Protein AF-A0A2R6JBM5-F1 (afdb_monomer_lite)

pLDDT: mean 92.02, std 8.66, range [63.81, 97.81]

Structure (mmCIF, N/CA/C/O backbone):
data_AF-A0A2R6JBM5-F1
#
_entry.id   AF-A0A2R6JB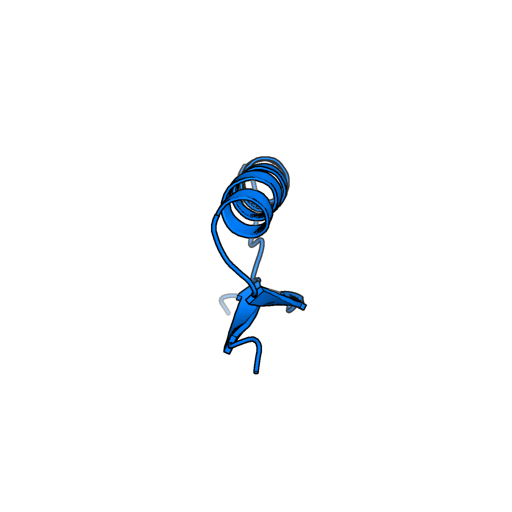M5-F1
#
loop_
_atom_site.group_PDB
_atom_site.id
_atom_site.type_symbol
_atom_site.label_atom_id
_atom_site.label_alt_id
_atom_site.label_comp_id
_atom_site.label_asym_id
_atom_site.label_entity_id
_atom_site.label_seq_id
_atom_site.pdbx_PDB_ins_code
_atom_site.Cartn_x
_atom_site.Cartn_y
_atom_site.Cartn_z
_atom_site.occupancy
_atom_site.B_iso_or_equiv
_atom_site.auth_seq_id
_atom_site.auth_comp_id
_atom_site.auth_asym_id
_atom_site.auth_atom_id
_atom_site.pdbx_PDB_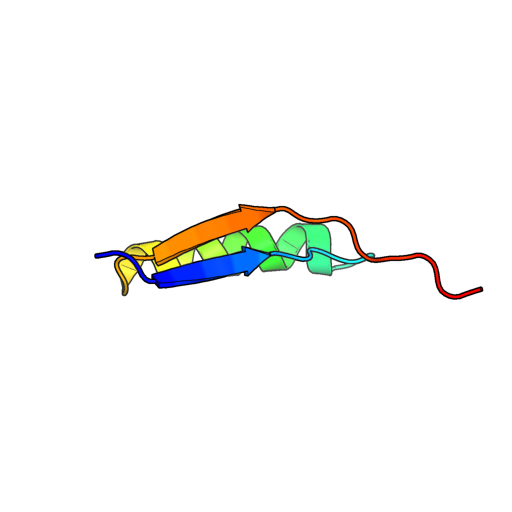model_num
ATOM 1 N N . MET A 1 1 ? -18.048 3.070 2.964 1.00 66.69 1 MET A N 1
ATOM 2 C CA . MET A 1 1 ? -17.551 2.516 1.691 1.00 66.69 1 MET A CA 1
ATOM 3 C C . MET A 1 1 ? -16.102 2.919 1.652 1.00 66.69 1 MET A C 1
ATOM 5 O O . MET A 1 1 ? -15.866 4.115 1.772 1.00 66.69 1 MET A O 1
ATOM 9 N N . ALA A 1 2 ? -15.187 1.958 1.602 1.00 79.94 2 ALA A N 1
ATOM 10 C CA . ALA A 1 2 ? -13.776 2.273 1.453 1.00 79.94 2 ALA A CA 1
ATOM 11 C C . ALA A 1 2 ? -13.554 2.876 0.059 1.00 79.94 2 ALA A C 1
ATOM 13 O O . ALA A 1 2 ? -14.174 2.438 -0.915 1.00 79.94 2 ALA A O 1
ATOM 14 N N . GLU A 1 3 ? -12.725 3.912 -0.026 1.00 92.00 3 GLU A N 1
ATOM 15 C CA . GLU A 1 3 ? -12.249 4.414 -1.314 1.00 92.00 3 GLU A CA 1
ATOM 16 C C . GLU A 1 3 ? -11.097 3.527 -1.793 1.00 92.00 3 GLU A C 1
ATOM 18 O O . GLU A 1 3 ? -10.228 3.128 -1.016 1.00 92.00 3 GLU A O 1
ATOM 23 N N . SER A 1 4 ? -11.115 3.189 -3.081 1.00 96.44 4 SER A N 1
ATOM 24 C CA . SER A 1 4 ? -10.114 2.318 -3.690 1.00 96.44 4 SER A CA 1
ATOM 25 C C . SER A 1 4 ? -8.889 3.115 -4.133 1.00 96.44 4 SER A C 1
ATOM 27 O O . SER A 1 4 ? -9.021 4.090 -4.882 1.00 96.44 4 SER A O 1
ATOM 29 N N . VAL A 1 5 ? -7.701 2.654 -3.750 1.00 96.69 5 VAL A N 1
ATOM 30 C CA . VAL A 1 5 ? -6.407 3.223 -4.134 1.00 96.69 5 VAL A CA 1
ATOM 31 C C . VAL A 1 5 ? -5.648 2.210 -4.981 1.00 96.69 5 VAL A C 1
ATOM 33 O O . VAL A 1 5 ? -5.362 1.099 -4.540 1.00 96.69 5 VAL A O 1
ATOM 36 N N . LEU A 1 6 ? -5.291 2.602 -6.204 1.00 96.81 6 LEU A N 1
ATOM 37 C CA . LEU A 1 6 ? -4.417 1.796 -7.049 1.00 96.81 6 LEU A CA 1
ATOM 38 C C . LEU A 1 6 ? -2.965 1.951 -6.581 1.00 96.81 6 LEU A C 1
ATOM 40 O O . LEU A 1 6 ? -2.444 3.067 -6.522 1.00 96.81 6 LEU A O 1
ATOM 44 N N . VAL A 1 7 ? -2.306 0.836 -6.290 1.00 96.94 7 VAL A N 1
ATOM 45 C CA . VAL A 1 7 ? -0.908 0.783 -5.870 1.00 96.94 7 VAL A CA 1
ATOM 46 C C . VAL A 1 7 ? -0.052 0.338 -7.042 1.00 96.94 7 VAL A C 1
ATOM 48 O O . VAL A 1 7 ? -0.205 -0.772 -7.542 1.00 96.94 7 VAL A O 1
ATOM 51 N N . VAL A 1 8 ? 0.885 1.194 -7.444 1.00 95.75 8 VAL A N 1
ATOM 52 C CA . VAL A 1 8 ? 1.899 0.882 -8.455 1.00 95.75 8 VAL A CA 1
ATOM 53 C C . VAL A 1 8 ? 3.277 1.008 -7.802 1.00 95.75 8 VAL A C 1
ATOM 55 O O . VAL A 1 8 ? 3.768 2.128 -7.653 1.00 95.75 8 VAL A O 1
ATOM 58 N N . PRO A 1 9 ? 3.912 -0.106 -7.383 1.00 91.75 9 PRO A N 1
ATOM 59 C CA . PRO A 1 9 ? 5.175 -0.064 -6.642 1.00 91.75 9 PRO A CA 1
ATOM 60 C C . PRO A 1 9 ? 6.346 0.507 -7.447 1.00 91.75 9 PRO A C 1
ATOM 62 O O . PRO A 1 9 ? 7.307 1.011 -6.868 1.00 91.75 9 PRO A O 1
ATOM 65 N N . GLY A 1 10 ? 6.276 0.411 -8.779 1.00 90.50 10 GLY A N 1
ATOM 66 C CA . GLY A 1 10 ? 7.362 0.795 -9.674 1.00 90.50 10 GLY A CA 1
ATOM 67 C C . GLY A 1 10 ? 8.620 -0.058 -9.476 1.00 90.50 10 GLY A C 1
ATOM 68 O O . GLY A 1 10 ? 8.568 -1.255 -9.175 1.00 90.50 10 GLY A O 1
ATOM 69 N N . ASP A 1 11 ? 9.774 0.562 -9.678 1.00 89.00 11 ASP A N 1
ATOM 70 C CA . ASP A 1 11 ? 11.098 -0.038 -9.587 1.00 89.00 11 ASP A CA 1
ATOM 71 C C . ASP A 1 11 ? 11.949 0.563 -8.450 1.00 89.00 11 ASP A C 1
ATOM 73 O O . ASP A 1 11 ? 11.576 1.521 -7.768 1.00 89.00 11 ASP A O 1
ATOM 77 N N . GLY A 1 12 ? 13.106 -0.055 -8.190 1.00 93.25 12 GLY A N 1
ATOM 78 C CA . GLY A 1 12 ? 14.048 0.398 -7.165 1.00 93.25 12 GLY A CA 1
ATOM 79 C C . GLY A 1 12 ? 13.437 0.470 -5.761 1.00 93.25 12 GLY A C 1
ATOM 80 O O . GLY A 1 12 ? 12.808 -0.481 -5.297 1.00 93.25 12 GLY A O 1
ATOM 8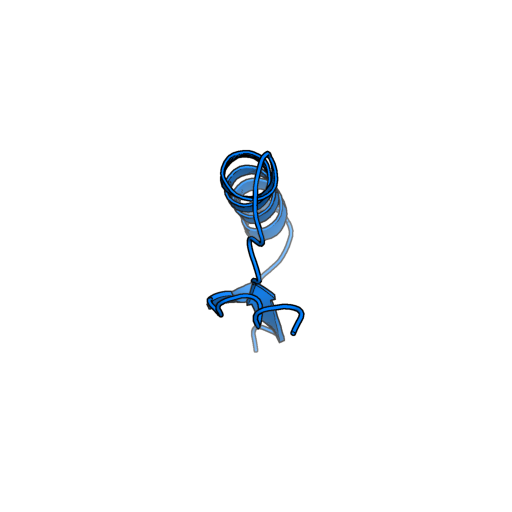1 N N . VAL A 1 13 ? 13.635 1.612 -5.091 1.00 95.19 13 VAL A N 1
ATOM 82 C CA . VAL A 1 13 ? 13.235 1.845 -3.691 1.00 95.19 13 VAL A CA 1
ATOM 83 C C . VAL A 1 13 ? 11.722 1.730 -3.469 1.00 95.19 13 VAL A C 1
ATOM 85 O O . VAL A 1 13 ? 11.293 1.445 -2.354 1.00 95.19 13 VAL A O 1
ATOM 88 N N . GLY A 1 14 ? 10.914 1.902 -4.524 1.00 93.31 14 GLY A N 1
ATOM 89 C CA . GLY A 1 14 ? 9.455 1.790 -4.473 1.00 93.31 14 GLY A CA 1
ATOM 90 C C . GLY A 1 14 ? 8.979 0.463 -3.879 1.00 93.31 14 GLY A C 1
ATOM 91 O O . GLY A 1 14 ? 8.043 0.443 -3.084 1.00 93.31 14 GLY A O 1
ATOM 92 N N . ARG A 1 15 ? 9.709 -0.628 -4.144 1.00 91.56 15 ARG A N 1
ATOM 93 C CA . ARG A 1 15 ? 9.415 -1.972 -3.613 1.00 91.56 15 ARG A CA 1
ATOM 94 C C . ARG A 1 15 ? 9.546 -2.084 -2.093 1.00 91.56 15 ARG A C 1
ATOM 96 O O . ARG A 1 15 ? 8.967 -2.992 -1.510 1.00 91.56 15 ARG A O 1
ATOM 103 N N . GLU A 1 16 ? 10.299 -1.185 -1.465 1.00 94.56 16 GLU A N 1
ATOM 104 C CA . GLU A 1 16 ? 10.514 -1.157 -0.014 1.00 94.56 16 GLU A CA 1
ATOM 105 C C . GLU A 1 16 ? 9.642 -0.093 0.666 1.00 94.56 16 GLU A C 1
ATOM 107 O O . GLU A 1 16 ? 9.089 -0.336 1.735 1.00 94.56 16 GLU A O 1
ATOM 112 N N . VAL A 1 17 ? 9.479 1.083 0.046 1.00 97.19 17 VAL A N 1
ATOM 113 C CA . VAL A 1 17 ? 8.765 2.212 0.676 1.00 97.19 17 VAL A CA 1
ATOM 114 C C . VAL A 1 17 ? 7.253 2.159 0.494 1.00 97.19 17 VAL A C 1
ATOM 116 O O . VAL A 1 17 ? 6.531 2.656 1.355 1.00 97.19 17 VAL A O 1
ATOM 119 N N . VAL A 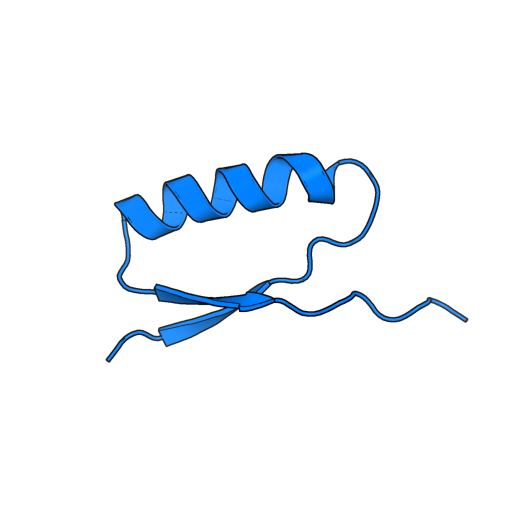1 18 ? 6.756 1.573 -0.599 1.00 97.25 18 VAL A N 1
ATOM 120 C CA . VAL A 1 18 ? 5.311 1.485 -0.848 1.00 97.25 18 VAL A CA 1
ATOM 121 C C . VAL A 1 18 ? 4.610 0.594 0.184 1.00 97.25 18 VAL A C 1
ATOM 123 O O . VAL A 1 18 ? 3.610 1.055 0.732 1.00 97.25 18 VAL A O 1
ATOM 126 N N . PRO A 1 19 ? 5.136 -0.592 0.559 1.00 95.88 19 PRO A N 1
ATOM 127 C CA . PRO A 1 19 ? 4.571 -1.370 1.663 1.00 95.88 19 PRO A CA 1
ATOM 128 C C . PRO A 1 19 ? 4.512 -0.586 2.982 1.00 95.88 19 PRO A C 1
ATOM 130 O O . PRO A 1 19 ? 3.476 -0.559 3.637 1.00 95.88 19 PRO A O 1
ATOM 133 N N . ALA A 1 20 ? 5.576 0.149 3.328 1.00 97.62 20 ALA A N 1
ATOM 134 C CA . ALA A 1 20 ? 5.596 0.971 4.539 1.00 97.62 20 ALA A CA 1
ATOM 135 C C . ALA A 1 20 ? 4.573 2.125 4.497 1.00 97.62 20 ALA A C 1
ATOM 137 O O . ALA A 1 20 ? 4.003 2.497 5.521 1.00 97.62 20 ALA A O 1
ATOM 138 N N . ALA A 1 21 ? 4.318 2.703 3.319 1.00 97.44 21 ALA A N 1
ATOM 139 C CA . ALA A 1 21 ? 3.286 3.723 3.155 1.00 97.44 21 ALA A CA 1
ATOM 140 C C . ALA A 1 21 ? 1.874 3.144 3.338 1.00 97.44 21 ALA A C 1
ATOM 142 O O . ALA A 1 21 ? 1.038 3.797 3.960 1.00 97.44 21 ALA A O 1
ATOM 143 N N . ILE A 1 22 ? 1.623 1.928 2.841 1.00 97.44 22 ILE A N 1
ATOM 144 C CA . ILE A 1 22 ? 0.350 1.220 3.038 1.00 97.44 22 ILE A CA 1
ATOM 145 C C . ILE A 1 22 ? 0.097 1.007 4.532 1.00 97.44 22 ILE A C 1
ATOM 147 O O . ILE A 1 22 ? -0.962 1.406 5.006 1.00 97.44 22 ILE A O 1
ATOM 151 N N . GLU A 1 23 ? 1.087 0.520 5.290 1.00 97.38 23 GLU A N 1
ATOM 152 C CA . GLU A 1 23 ? 0.958 0.323 6.746 1.00 97.38 23 GLU A CA 1
ATOM 153 C C . GLU A 1 23 ? 0.529 1.609 7.479 1.00 97.38 23 GLU A C 1
ATOM 155 O O . GLU A 1 23 ? -0.313 1.585 8.378 1.00 97.38 23 GLU A O 1
ATOM 160 N N . VAL A 1 24 ? 1.087 2.759 7.085 1.00 97.81 24 VAL A N 1
ATOM 161 C CA . VAL A 1 24 ? 0.713 4.059 7.663 1.00 97.81 24 VAL A CA 1
ATOM 162 C C . VAL A 1 24 ? -0.704 4.463 7.256 1.00 97.81 24 VAL A C 1
ATOM 164 O O . VAL A 1 24 ? -1.451 4.977 8.088 1.00 97.81 24 VAL A O 1
ATOM 167 N N . LEU A 1 25 ? -1.076 4.257 5.991 1.00 96.88 25 LEU A N 1
ATOM 168 C CA . LEU A 1 25 ? -2.385 4.641 5.463 1.00 96.88 25 LEU A CA 1
ATOM 169 C C . LEU A 1 25 ? -3.519 3.784 6.044 1.00 96.88 25 LEU A C 1
ATOM 171 O O . LEU A 1 25 ? -4.550 4.341 6.418 1.00 96.88 25 LEU A O 1
ATOM 175 N N . GLU A 1 26 ? -3.311 2.476 6.205 1.00 95.69 26 GLU A N 1
ATOM 176 C CA . GLU A 1 26 ? -4.253 1.560 6.867 1.00 95.69 26 GLU A CA 1
ATOM 177 C C . GLU A 1 26 ? -4.521 1.954 8.326 1.00 95.69 26 GLU A C 1
ATOM 179 O O . GLU A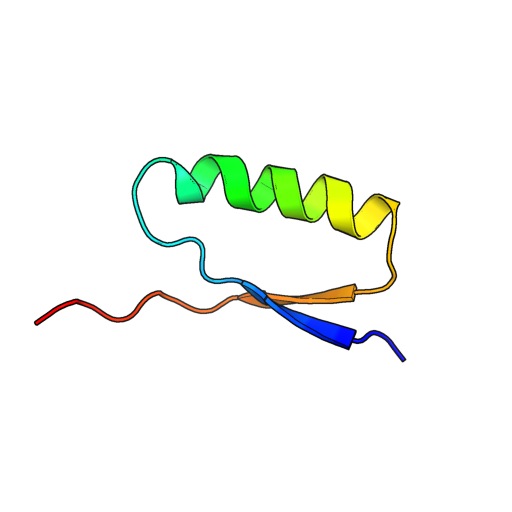 1 26 ? -5.621 1.765 8.843 1.00 95.69 26 GLU A O 1
ATOM 184 N N . ALA A 1 27 ? -3.532 2.546 9.002 1.00 97.44 27 ALA A N 1
ATOM 185 C CA . ALA A 1 27 ? -3.685 2.993 10.382 1.00 97.44 27 ALA A CA 1
ATOM 186 C C . ALA A 1 27 ? -4.540 4.267 10.527 1.00 97.44 27 ALA A C 1
ATOM 188 O O . ALA A 1 27 ? -5.015 4.559 11.628 1.00 97.44 27 ALA A O 1
ATOM 189 N N . VAL A 1 28 ? -4.715 5.049 9.455 1.00 97.12 28 VAL A N 1
ATOM 190 C CA . VAL A 1 28 ? -5.362 6.375 9.513 1.00 97.12 28 VAL A CA 1
ATOM 191 C C . VAL A 1 28 ? -6.613 6.499 8.645 1.00 97.12 28 VAL A C 1
ATOM 193 O O . VAL A 1 28 ? -7.355 7.470 8.808 1.00 97.12 28 VAL A O 1
ATOM 196 N N . ALA A 1 29 ? -6.861 5.552 7.738 1.00 95.44 29 ALA A N 1
ATOM 197 C CA . ALA A 1 29 ? -7.978 5.598 6.804 1.00 95.44 29 ALA A CA 1
ATOM 198 C C . ALA A 1 29 ? -8.523 4.199 6.465 1.00 95.44 29 ALA A C 1
ATOM 200 O O . ALA A 1 29 ? -7.797 3.212 6.456 1.00 95.44 29 ALA A O 1
ATOM 201 N N . ASP A 1 30 ? -9.818 4.143 6.148 1.00 95.75 30 ASP A N 1
ATOM 202 C CA . ASP A 1 30 ? -10.503 2.945 5.646 1.00 95.75 30 ASP A CA 1
ATOM 203 C C . ASP A 1 30 ? -10.396 2.910 4.111 1.00 95.75 30 ASP A C 1
ATOM 205 O O . ASP A 1 30 ? -11.237 3.472 3.403 1.00 95.75 30 ASP A O 1
ATOM 209 N N . LEU A 1 31 ? -9.298 2.335 3.611 1.00 96.00 31 LEU A N 1
ATOM 210 C CA . LEU A 1 31 ? -8.938 2.281 2.190 1.00 96.00 31 LEU A CA 1
ATOM 211 C C . LEU A 1 31 ? -8.828 0.836 1.702 1.00 96.00 31 LEU A C 1
ATOM 213 O O . LEU A 1 31 ? -8.371 -0.046 2.424 1.00 96.00 31 LEU A O 1
ATOM 217 N N . GLU A 1 32 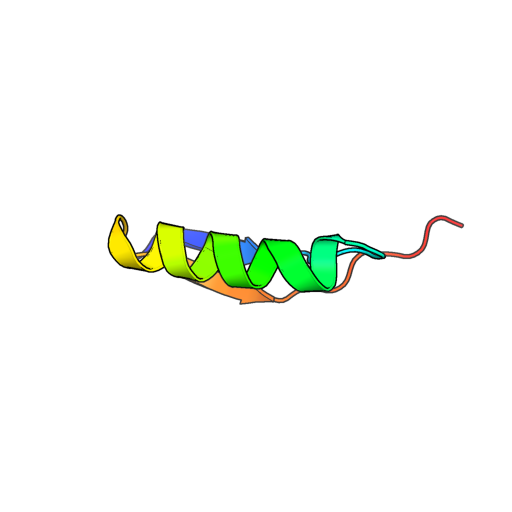? -9.193 0.617 0.441 1.00 97.19 32 GLU A N 1
ATOM 218 C CA . GLU A 1 32 ? -8.964 -0.650 -0.255 1.00 97.19 32 GLU A CA 1
ATOM 219 C C . GLU A 1 32 ? -7.813 -0.483 -1.252 1.00 97.19 32 GLU A C 1
ATOM 221 O O . GLU A 1 32 ? -7.898 0.330 -2.175 1.00 97.19 32 GLU A O 1
ATOM 226 N N . PHE A 1 33 ? -6.734 -1.247 -1.083 1.00 97.00 33 PHE A N 1
ATOM 227 C CA . PHE A 1 33 ? -5.570 -1.184 -1.965 1.00 97.00 33 PHE A CA 1
ATOM 228 C C . PHE A 1 33 ? -5.655 -2.239 -3.069 1.00 97.00 33 PHE A C 1
ATOM 230 O O . PHE A 1 33 ? -5.841 -3.424 -2.801 1.00 97.00 33 PHE A O 1
ATOM 237 N N . VAL A 1 34 ? -5.483 -1.804 -4.318 1.00 97.62 34 VAL A N 1
ATOM 238 C CA . VAL A 1 34 ? -5.486 -2.672 -5.503 1.00 97.62 34 VAL A CA 1
ATOM 239 C C . VAL A 1 34 ? -4.129 -2.579 -6.185 1.00 97.62 34 VAL A C 1
ATOM 241 O O . VAL A 1 34 ? -3.752 -1.513 -6.665 1.00 97.62 34 VAL A O 1
ATOM 244 N N . GLU A 1 35 ? -3.391 -3.682 -6.238 1.00 95.19 35 GLU A N 1
ATOM 245 C CA . GLU A 1 35 ? -2.068 -3.708 -6.865 1.00 95.19 35 GLU A CA 1
ATOM 246 C C . GLU A 1 35 ? -2.144 -3.710 -8.398 1.00 95.19 35 GLU A C 1
ATOM 248 O O . GLU A 1 35 ? -2.993 -4.369 -9.004 1.00 95.19 35 GLU A O 1
ATOM 253 N N . ALA A 1 36 ? -1.216 -2.987 -9.024 1.00 94.88 36 ALA A N 1
ATOM 254 C CA . ALA A 1 36 ? -0.977 -3.006 -10.458 1.00 94.88 36 ALA A CA 1
ATOM 255 C C . ALA A 1 36 ? 0.509 -2.806 -10.777 1.00 94.88 36 ALA A C 1
ATOM 257 O O . ALA A 1 36 ? 1.235 -2.091 -10.084 1.00 94.88 36 ALA A O 1
ATOM 258 N N . ASP A 1 37 ? 0.948 -3.402 -11.882 1.00 90.88 37 ASP A N 1
ATOM 259 C CA . ASP A 1 37 ? 2.304 -3.218 -12.384 1.00 90.88 37 ASP A CA 1
ATOM 260 C C . ASP A 1 37 ? 2.456 -1.880 -13.116 1.00 90.88 37 ASP A C 1
ATOM 262 O O . ASP A 1 37 ? 1.554 -1.409 -13.820 1.00 90.88 37 ASP A O 1
ATOM 266 N N . ALA A 1 38 ? 3.637 -1.273 -12.983 1.00 86.75 38 ALA A N 1
ATOM 267 C CA . ALA A 1 38 ? 4.016 -0.152 -13.829 1.00 86.75 38 ALA A CA 1
ATOM 268 C C . ALA A 1 38 ? 4.212 -0.657 -15.265 1.00 86.75 38 ALA A C 1
ATOM 270 O O . ALA A 1 38 ? 4.869 -1.672 -15.486 1.00 86.75 38 ALA A O 1
ATOM 271 N N . GLY A 1 39 ? 3.658 0.055 -16.247 1.00 84.12 39 GLY A N 1
ATOM 272 C CA . GLY A 1 39 ? 3.938 -0.239 -17.651 1.00 84.12 39 GLY A CA 1
ATOM 273 C C . GLY A 1 39 ? 5.400 0.050 -18.004 1.00 84.12 39 GLY A C 1
ATOM 274 O O . GLY A 1 39 ? 5.999 0.988 -17.475 1.00 84.12 39 GLY A O 1
ATOM 275 N N . ASP A 1 40 ? 5.960 -0.720 -18.935 1.00 79.81 40 ASP A N 1
ATOM 276 C CA . ASP A 1 40 ? 7.312 -0.482 -19.440 1.00 79.81 40 ASP A CA 1
ATOM 277 C C . ASP A 1 40 ? 7.376 0.813 -20.263 1.00 79.81 40 ASP A C 1
ATOM 279 O O . ASP A 1 40 ? 6.546 1.069 -21.142 1.00 79.81 40 ASP A O 1
ATOM 283 N N . ARG A 1 41 ? 8.405 1.631 -20.018 1.00 64.88 41 ARG A N 1
ATOM 284 C CA . ARG A 1 41 ? 8.726 2.774 -20.880 1.00 64.88 41 ARG A CA 1
ATOM 285 C C . ARG A 1 41 ? 9.442 2.263 -22.134 1.00 64.88 41 ARG A C 1
ATOM 287 O O . ARG A 1 41 ? 10.641 1.990 -22.075 1.00 64.88 41 ARG A O 1
ATOM 294 N N . VAL A 1 42 ? 8.704 2.149 -23.237 1.00 63.81 42 VAL A N 1
ATOM 295 C CA . VAL A 1 42 ? 9.228 1.825 -24.581 1.00 63.81 42 VAL A CA 1
ATOM 296 C C . VAL A 1 42 ? 9.912 3.010 -25.256 1.00 63.81 42 VAL A C 1
ATOM 298 O O . VAL A 1 42 ? 9.494 4.166 -25.013 1.00 63.81 42 VAL A O 1
#

Secondary structure (DSSP, 8-state):
-PEEEEE---STTHHHHHHHHHHHHHHHS-EEEEE-PPPP--

Radius of gyration: 11.61 Å; chains: 1; bounding box: 32×10×35 Å

Foldseek 3Di:
DAAEDEDEQEDDCSVVVVVVVVVVDVVPGRHHYDYDYDDDDD

Sequence (42 aa):
MAESVLVVPGDGVGREVVPAAIEVLEAVADLEFVEADAGDRV